Protein AF-A0A967B5Q5-F1 (afdb_monomer_lite)

Sequence (127 aa):
MTYAVVFKVYRWDDAVDHNFRRCRALAVGADFFILYDRTYGDDLPEDIRTHDRVFFVTNQDALDLGLSGTHDGRVNLFWYNADYQHSLFVLKYPDYDFFCFVESDVEGSKNPDFGSSRHNNINELSF

pLDDT: mean 80.88, std 19.72, range [35.38, 97.56]

Foldseek 3Di:
DAEEEEEEDAADDPQSVVVLVVVVVVCPPHQYEYEYEQQVHYPDDPCCVPPHHYDYDHPVLLVVVVHDDDPVSPDGVCVVPVCSSVVSVCVVCVPGPYYHYDYDDDPPPDDCVVVDPPDPPPPPDDD

Secondary structure (DSSP, 8-state):
--EEEEEEESS--HHHHHHHHHHHHH-TTSEEEEEEE-BTB----HHHHHHSEEEEE-HHHHHHTT----TTS-S-HHHH-THHHHHHHHHH-TT-SEEEEEE------S-GGGG------------

Organism: NCBI:txid104097

Structure (mmCIF, N/CA/C/O backbone):
data_AF-A0A967B5Q5-F1
#
_entry.id   AF-A0A967B5Q5-F1
#
loop_
_atom_site.group_PDB
_atom_site.id
_atom_site.type_symbol
_atom_site.label_atom_id
_atom_site.label_alt_id
_atom_site.label_comp_id
_atom_site.label_asym_id
_atom_site.label_entity_id
_atom_site.label_seq_id
_atom_site.pdbx_PDB_ins_code
_atom_site.Cartn_x
_atom_site.Cartn_y
_atom_site.Cartn_z
_atom_site.occupancy
_atom_site.B_iso_or_equiv
_atom_site.auth_seq_id
_atom_site.auth_comp_id
_atom_site.auth_asym_id
_atom_site.auth_atom_id
_atom_site.pdbx_PDB_model_num
ATOM 1 N N . MET A 1 1 ? -9.612 5.205 19.158 1.00 79.56 1 MET A N 1
ATOM 2 C CA . MET A 1 1 ? -8.251 4.995 18.648 1.00 79.56 1 MET A CA 1
ATOM 3 C C . MET A 1 1 ? -8.392 4.313 17.304 1.00 79.56 1 MET A C 1
ATOM 5 O O . MET A 1 1 ? -9.007 3.250 17.260 1.00 79.56 1 MET A O 1
ATOM 9 N N . THR A 1 2 ? -7.981 4.971 16.229 1.00 93.38 2 THR A N 1
ATOM 10 C CA . THR A 1 2 ? -8.055 4.467 14.853 1.00 93.38 2 THR A CA 1
ATOM 11 C C . THR A 1 2 ? -6.721 3.840 14.482 1.00 93.38 2 THR A C 1
ATOM 13 O O . THR A 1 2 ? -5.663 4.360 14.828 1.00 93.38 2 THR A O 1
ATOM 16 N N . TYR A 1 3 ? -6.752 2.708 13.785 1.00 95.50 3 TYR A N 1
ATOM 17 C CA . TYR A 1 3 ? -5.528 2.064 13.332 1.00 95.50 3 TYR A CA 1
ATOM 18 C C . TYR A 1 3 ? -5.714 1.331 12.024 1.00 95.50 3 TYR A C 1
ATOM 20 O O . TYR A 1 3 ? -6.806 0.844 11.716 1.00 95.50 3 TYR A O 1
ATOM 28 N N . ALA A 1 4 ? -4.618 1.261 11.280 1.00 97.44 4 ALA A N 1
ATOM 29 C CA . ALA A 1 4 ? -4.554 0.545 10.026 1.00 97.44 4 ALA A CA 1
ATOM 30 C C . ALA A 1 4 ? -3.604 -0.648 10.141 1.00 97.44 4 ALA A C 1
ATOM 32 O O . ALA A 1 4 ? -2.497 -0.535 10.678 1.00 97.44 4 ALA A O 1
ATOM 33 N N . VAL A 1 5 ? -4.035 -1.788 9.607 1.00 97.31 5 VAL A N 1
ATOM 34 C CA . VAL A 1 5 ? -3.153 -2.913 9.299 1.00 97.31 5 VAL A CA 1
ATOM 35 C C . VAL A 1 5 ? -2.808 -2.817 7.823 1.00 97.31 5 VAL A C 1
ATOM 37 O O . VAL A 1 5 ? -3.696 -2.731 6.977 1.00 97.31 5 VAL A O 1
ATOM 40 N N . VAL A 1 6 ? -1.517 -2.807 7.520 1.00 97.19 6 VAL A N 1
ATOM 41 C CA . VAL A 1 6 ? -1.003 -2.614 6.168 1.00 97.19 6 VAL A CA 1
ATOM 42 C C . VAL A 1 6 ? -0.251 -3.871 5.766 1.00 97.19 6 VAL A C 1
ATOM 44 O O . VAL A 1 6 ? 0.852 -4.129 6.245 1.00 97.19 6 VAL A O 1
ATOM 47 N N . PHE A 1 7 ? -0.876 -4.672 4.909 1.00 96.12 7 PHE A N 1
ATOM 48 C CA . PHE A 1 7 ? -0.294 -5.890 4.369 1.00 96.12 7 PHE A CA 1
ATOM 49 C C . PHE A 1 7 ? 0.550 -5.548 3.144 1.00 96.12 7 PHE A C 1
ATOM 51 O O . PHE A 1 7 ? 0.017 -5.227 2.080 1.00 96.12 7 PHE A O 1
ATOM 58 N N . LYS A 1 8 ? 1.868 -5.568 3.311 1.00 93.81 8 LYS A N 1
ATOM 59 C CA . LYS A 1 8 ? 2.823 -5.253 2.259 1.00 93.81 8 LYS A CA 1
ATOM 60 C C . LYS A 1 8 ? 3.160 -6.500 1.449 1.00 93.81 8 LYS A C 1
ATOM 62 O O . LYS A 1 8 ? 3.449 -7.566 1.994 1.00 93.81 8 LYS A O 1
ATOM 67 N N . VAL A 1 9 ? 3.148 -6.326 0.133 1.00 91.12 9 VAL A N 1
ATOM 68 C CA . VAL A 1 9 ? 3.416 -7.377 -0.842 1.00 91.12 9 VAL A CA 1
ATOM 69 C C . VAL A 1 9 ? 4.052 -6.774 -2.098 1.00 91.12 9 VAL A C 1
ATOM 71 O O . VAL A 1 9 ? 3.646 -5.718 -2.579 1.00 91.12 9 VAL A O 1
ATOM 74 N N . TYR A 1 10 ? 5.054 -7.468 -2.635 1.00 86.75 10 TYR A N 1
ATOM 75 C CA . TYR A 1 10 ? 5.676 -7.138 -3.922 1.00 86.75 10 TYR A CA 1
ATOM 76 C C . TYR A 1 10 ? 5.127 -7.984 -5.083 1.00 86.75 10 TYR A C 1
ATOM 78 O O . TYR A 1 10 ? 5.052 -7.519 -6.213 1.00 86.75 10 TYR A O 1
ATOM 86 N N . ARG A 1 11 ? 4.756 -9.239 -4.809 1.00 88.62 11 ARG A N 1
ATOM 87 C CA . ARG A 1 11 ? 4.263 -10.200 -5.797 1.00 88.62 11 ARG A CA 1
ATOM 88 C C . ARG A 1 11 ? 3.106 -10.990 -5.209 1.00 88.62 11 ARG A C 1
ATOM 90 O O . ARG A 1 11 ? 3.213 -11.445 -4.074 1.00 88.62 11 ARG A O 1
ATOM 97 N N . TRP A 1 12 ? 2.040 -11.187 -5.970 1.00 90.31 12 TRP A N 1
ATOM 98 C CA . TRP A 1 12 ? 0.883 -11.954 -5.535 1.00 90.31 12 TRP A CA 1
ATOM 99 C C . TRP A 1 12 ? 0.954 -13.402 -6.029 1.00 90.31 12 TRP A C 1
ATOM 101 O O . TRP A 1 12 ? 0.942 -13.683 -7.227 1.00 90.31 12 TRP A O 1
ATOM 111 N N . ASP A 1 13 ? 1.013 -14.343 -5.091 1.00 90.31 13 ASP A N 1
ATOM 112 C CA . ASP A 1 13 ? 0.935 -15.782 -5.343 1.00 90.31 13 ASP A CA 1
ATOM 113 C C . ASP A 1 13 ? -0.009 -16.470 -4.341 1.00 90.31 13 ASP A C 1
ATOM 115 O O . ASP A 1 13 ? -0.575 -15.827 -3.455 1.00 90.31 13 ASP A O 1
ATOM 119 N N . ASP A 1 14 ? -0.190 -17.787 -4.471 1.00 90.88 14 ASP A N 1
ATOM 120 C CA . ASP A 1 14 ? -1.093 -18.560 -3.608 1.00 90.88 14 ASP A CA 1
ATOM 121 C C . ASP A 1 14 ? -0.697 -18.505 -2.118 1.00 90.88 14 ASP A C 1
ATOM 123 O O . ASP A 1 14 ? -1.557 -18.565 -1.234 1.00 90.88 14 ASP A O 1
ATOM 127 N N . ALA A 1 15 ? 0.601 -18.392 -1.812 1.00 90.81 15 ALA A N 1
ATOM 128 C CA . ALA A 1 15 ? 1.082 -18.322 -0.436 1.00 90.81 15 ALA A CA 1
ATOM 129 C C . ALA A 1 15 ? 0.773 -16.951 0.180 1.00 90.81 15 ALA A C 1
ATOM 131 O O . ALA A 1 15 ? 0.288 -16.872 1.315 1.00 90.81 15 ALA A O 1
ATOM 132 N N . VAL A 1 16 ? 1.001 -15.884 -0.585 1.00 92.50 16 VAL A N 1
ATOM 133 C CA . VAL A 1 16 ? 0.636 -14.511 -0.234 1.00 92.50 16 VAL A CA 1
ATOM 134 C C . VAL A 1 16 ? -0.871 -14.380 -0.061 1.00 92.50 16 VAL A C 1
ATOM 136 O O . VAL A 1 16 ? -1.306 -13.848 0.955 1.00 92.50 16 VAL A O 1
ATOM 139 N N . ASP A 1 17 ? -1.671 -14.919 -0.979 1.00 93.50 17 ASP A N 1
ATOM 140 C CA . ASP A 1 17 ? -3.136 -14.903 -0.909 1.00 93.50 17 ASP A CA 1
ATOM 141 C C . ASP A 1 17 ? -3.651 -15.594 0.366 1.00 93.50 17 ASP A C 1
ATOM 143 O O . ASP A 1 17 ? -4.485 -15.059 1.107 1.00 93.50 17 ASP A O 1
ATOM 147 N N . HIS A 1 18 ? -3.093 -16.761 0.695 1.00 93.00 18 HIS A N 1
ATOM 148 C CA . HIS A 1 18 ? -3.412 -17.462 1.935 1.00 93.00 18 HIS A CA 1
ATOM 149 C C . HIS A 1 18 ? -3.036 -16.643 3.184 1.00 93.00 18 HIS A C 1
ATOM 151 O O . HIS A 1 18 ? -3.834 -16.536 4.124 1.00 93.00 18 HIS A O 1
ATOM 157 N N . ASN A 1 19 ? -1.845 -16.038 3.207 1.00 93.94 19 ASN A N 1
ATOM 158 C CA . ASN A 1 19 ? -1.396 -15.203 4.322 1.00 93.94 19 ASN A CA 1
ATOM 159 C C . ASN A 1 19 ? -2.227 -13.924 4.458 1.00 93.94 19 ASN A C 1
ATOM 161 O O . ASN A 1 19 ? -2.603 -13.567 5.575 1.00 93.94 19 ASN A O 1
ATOM 165 N N . PHE A 1 20 ? -2.576 -13.287 3.342 1.00 94.88 20 PHE A N 1
ATOM 166 C CA . PHE A 1 20 ? -3.458 -12.129 3.281 1.00 94.88 20 PHE A CA 1
ATOM 167 C C . PHE A 1 20 ? -4.806 -12.446 3.925 1.00 94.88 20 PHE A C 1
ATOM 169 O O . PHE A 1 20 ? -5.218 -11.764 4.865 1.00 94.88 20 PHE A O 1
ATOM 176 N N . ARG A 1 21 ? -5.469 -13.531 3.499 1.00 94.31 21 ARG A N 1
ATOM 177 C CA . ARG A 1 21 ? -6.772 -13.930 4.055 1.00 94.31 21 ARG A CA 1
ATOM 178 C C . ARG A 1 21 ? -6.694 -14.209 5.555 1.00 94.31 21 ARG A C 1
ATOM 180 O O . ARG A 1 21 ? -7.581 -13.792 6.300 1.00 94.31 21 ARG A O 1
ATOM 187 N N . ARG A 1 22 ? -5.627 -14.868 6.018 1.00 94.88 22 ARG A N 1
ATOM 188 C CA . ARG A 1 22 ? -5.398 -15.121 7.452 1.00 94.88 22 ARG A CA 1
ATOM 189 C C . ARG A 1 22 ? -5.171 -13.832 8.235 1.00 94.88 22 ARG A C 1
ATOM 191 O O . ARG A 1 22 ? -5.770 -13.662 9.293 1.00 94.88 22 ARG A O 1
ATOM 198 N N . CYS A 1 23 ? -4.333 -12.934 7.724 1.00 94.88 23 CYS A N 1
ATOM 199 C CA . CYS A 1 23 ? -4.039 -11.652 8.357 1.00 94.88 23 CYS A CA 1
ATOM 200 C C . CYS A 1 23 ? -5.307 -10.795 8.462 1.00 94.88 23 CYS A C 1
ATOM 202 O O . CYS A 1 23 ? -5.656 -10.329 9.546 1.00 94.88 23 CYS A O 1
ATOM 204 N N . ARG A 1 24 ? -6.068 -10.695 7.367 1.00 94.88 24 ARG A N 1
ATOM 205 C CA . ARG A 1 24 ? -7.343 -9.975 7.311 1.00 94.88 24 ARG A CA 1
ATOM 206 C C . ARG A 1 24 ? -8.363 -10.511 8.313 1.00 94.88 24 ARG A C 1
ATOM 208 O O . ARG A 1 24 ? -9.024 -9.727 8.984 1.00 94.88 24 ARG A O 1
ATOM 215 N N . ALA A 1 25 ? -8.475 -11.833 8.445 1.00 95.44 25 ALA A N 1
ATOM 216 C CA . ALA A 1 25 ? -9.390 -12.455 9.401 1.00 95.44 25 ALA A CA 1
ATOM 217 C C . ALA A 1 25 ? -9.030 -12.160 10.871 1.00 95.44 25 ALA A C 1
ATOM 219 O O . ALA A 1 25 ? -9.912 -12.179 11.726 1.00 95.44 25 ALA A O 1
ATOM 220 N N . LEU A 1 26 ? -7.754 -11.887 11.171 1.00 94.88 26 LEU A N 1
ATOM 221 C CA . LEU A 1 26 ? -7.276 -11.545 12.516 1.00 94.88 26 LEU A CA 1
ATOM 222 C C . LEU A 1 26 ? -7.335 -10.040 12.811 1.00 94.88 26 LEU A C 1
ATOM 224 O O . LEU A 1 26 ? -7.438 -9.650 13.972 1.00 94.88 26 LEU A O 1
ATOM 228 N N . ALA A 1 27 ? -7.310 -9.197 11.780 1.00 93.75 27 ALA A N 1
ATOM 229 C CA . ALA A 1 27 ? -7.352 -7.739 11.878 1.00 93.75 27 ALA A CA 1
ATOM 230 C C . ALA A 1 27 ? -8.778 -7.186 12.104 1.00 93.75 27 ALA A C 1
ATOM 232 O O . ALA A 1 27 ? -9.193 -6.203 11.489 1.00 93.75 27 ALA A O 1
ATOM 233 N N . VAL A 1 28 ? -9.561 -7.830 12.975 1.00 90.06 28 VAL A N 1
ATOM 234 C CA . VAL A 1 28 ? -10.954 -7.440 13.237 1.00 90.06 28 VAL A CA 1
ATOM 235 C C . VAL A 1 28 ? -11.004 -6.051 13.880 1.00 90.06 28 VAL A C 1
ATOM 237 O O . VAL A 1 28 ? -10.418 -5.813 14.933 1.00 90.06 28 VAL A O 1
ATOM 240 N N . GLY A 1 29 ? -11.747 -5.135 13.254 1.00 91.25 29 GLY A N 1
ATOM 241 C CA . GLY A 1 29 ? -11.902 -3.756 13.727 1.00 91.25 29 GLY A CA 1
ATOM 242 C C . GLY A 1 29 ? -10.772 -2.806 13.319 1.00 91.25 29 GLY A C 1
ATOM 243 O O . GLY A 1 29 ? -10.803 -1.649 13.733 1.00 91.25 29 GLY A O 1
ATOM 244 N N . ALA A 1 30 ? -9.804 -3.270 12.523 1.00 94.44 30 ALA A N 1
ATOM 245 C CA . ALA A 1 30 ? -8.805 -2.430 11.871 1.00 94.44 30 ALA A CA 1
ATOM 246 C C . ALA A 1 30 ? -9.264 -2.018 10.470 1.00 94.44 30 ALA A C 1
ATOM 248 O O . ALA A 1 30 ? -9.957 -2.779 9.787 1.00 94.44 30 ALA A O 1
ATOM 249 N N . ASP A 1 31 ? -8.780 -0.874 9.991 1.00 96.44 31 ASP A N 1
ATOM 250 C CA . ASP A 1 31 ? -8.779 -0.616 8.556 1.00 96.44 31 ASP A CA 1
ATOM 251 C C . ASP A 1 31 ? -7.662 -1.431 7.900 1.00 96.44 31 ASP A C 1
ATOM 253 O O . ASP A 1 31 ? -6.487 -1.259 8.216 1.00 96.44 31 ASP A O 1
ATOM 257 N N . PHE A 1 32 ? -8.025 -2.339 6.997 1.00 96.56 32 PHE A N 1
ATOM 258 C CA . PHE A 1 32 ? -7.065 -3.227 6.347 1.00 96.56 32 PHE A CA 1
ATOM 259 C C . PHE A 1 32 ? -6.703 -2.712 4.957 1.00 96.56 32 PHE A C 1
ATOM 261 O O . PHE A 1 32 ? -7.585 -2.518 4.118 1.00 96.56 32 PHE A O 1
ATOM 268 N N . PHE A 1 33 ? -5.411 -2.518 4.715 1.00 97.56 33 PHE A N 1
ATOM 269 C CA . PHE A 1 33 ? -4.868 -2.076 3.439 1.00 97.56 33 PHE A CA 1
ATOM 270 C C . PHE A 1 33 ? -3.912 -3.106 2.862 1.00 97.56 33 PHE A C 1
ATOM 272 O O . PHE A 1 33 ? -3.235 -3.826 3.594 1.00 97.56 33 PHE A O 1
ATOM 279 N N . ILE A 1 34 ? -3.808 -3.103 1.540 1.00 96.38 34 ILE A N 1
ATOM 280 C CA . ILE A 1 34 ? -2.736 -3.769 0.810 1.00 96.38 34 ILE A CA 1
ATOM 281 C C . ILE A 1 34 ? -1.778 -2.680 0.351 1.00 96.38 34 ILE A C 1
ATOM 283 O O . ILE A 1 34 ? -2.194 -1.770 -0.361 1.00 96.38 34 ILE A O 1
ATOM 287 N N . LEU A 1 35 ? -0.512 -2.752 0.748 1.00 95.56 35 LEU A N 1
ATOM 288 C CA . LEU A 1 35 ? 0.537 -1.917 0.176 1.00 95.56 35 LEU A CA 1
ATOM 289 C C . LEU A 1 35 ? 1.215 -2.717 -0.927 1.00 95.56 35 LEU A C 1
ATOM 291 O O . LEU A 1 35 ? 1.820 -3.751 -0.647 1.00 95.56 35 LEU A O 1
ATOM 295 N N . TYR A 1 36 ? 1.099 -2.240 -2.163 1.00 93.69 36 TYR A N 1
ATOM 296 C CA . TYR A 1 36 ? 1.565 -2.971 -3.333 1.00 93.69 36 TYR A CA 1
ATOM 297 C C . TYR A 1 36 ? 2.551 -2.142 -4.156 1.00 93.69 36 TYR A C 1
ATOM 299 O O . TYR A 1 36 ? 2.240 -1.035 -4.611 1.00 93.69 36 TYR A O 1
ATOM 307 N N . ASP A 1 37 ? 3.736 -2.705 -4.372 1.00 91.19 37 ASP A N 1
ATOM 308 C CA . ASP A 1 37 ? 4.737 -2.144 -5.271 1.00 91.19 37 ASP A CA 1
ATOM 309 C C . ASP A 1 37 ? 4.415 -2.469 -6.727 1.00 91.19 37 ASP A C 1
ATOM 311 O O . ASP A 1 37 ? 4.607 -3.591 -7.181 1.00 91.19 37 ASP A O 1
ATOM 315 N N . ARG A 1 38 ? 3.980 -1.462 -7.482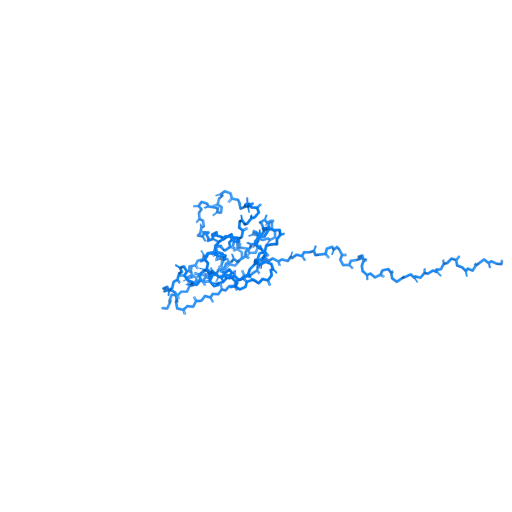 1.00 91.06 38 ARG A N 1
ATOM 316 C CA . ARG A 1 38 ? 3.676 -1.605 -8.909 1.00 91.06 38 ARG A CA 1
ATOM 317 C C . ARG A 1 38 ? 4.782 -1.081 -9.827 1.00 91.06 38 ARG A C 1
ATOM 319 O O . ARG A 1 38 ? 4.519 -0.793 -10.994 1.00 91.06 38 ARG A O 1
ATOM 326 N N . THR A 1 39 ? 6.012 -0.916 -9.329 1.00 87.19 39 THR A N 1
ATOM 327 C CA . THR A 1 39 ? 7.145 -0.381 -10.111 1.00 87.19 39 THR A CA 1
ATOM 328 C C . THR A 1 39 ? 7.390 -1.164 -11.404 1.00 87.19 39 THR A C 1
ATOM 330 O O . THR A 1 39 ? 7.701 -0.561 -12.430 1.00 87.19 39 THR A O 1
ATOM 333 N N . TYR A 1 40 ? 7.207 -2.488 -11.382 1.00 84.00 40 TYR A N 1
ATOM 334 C CA . TYR A 1 40 ? 7.381 -3.362 -12.550 1.00 84.00 40 TYR A CA 1
ATOM 335 C C . TYR A 1 40 ? 6.065 -3.965 -13.067 1.00 84.00 40 TYR A C 1
ATOM 337 O O . TYR A 1 40 ? 6.080 -4.968 -13.780 1.00 84.00 40 TYR A O 1
ATOM 345 N N . GLY A 1 41 ? 4.939 -3.324 -12.747 1.00 84.69 41 GLY A N 1
ATOM 346 C CA . GLY A 1 41 ? 3.589 -3.817 -13.023 1.00 84.69 41 GLY A CA 1
ATOM 347 C C . GLY A 1 41 ? 2.910 -4.374 -11.774 1.00 84.69 41 GLY A C 1
ATOM 348 O O . GLY A 1 41 ? 3.509 -4.408 -10.704 1.00 84.69 41 GLY A O 1
ATOM 349 N N . ASP A 1 42 ? 1.650 -4.781 -11.916 1.00 83.88 42 ASP A N 1
ATOM 350 C CA . ASP A 1 42 ? 0.875 -5.413 -10.852 1.00 83.88 42 ASP A CA 1
ATOM 351 C C . ASP A 1 42 ? 0.318 -6.767 -11.301 1.00 83.88 42 ASP A C 1
ATOM 353 O O . ASP A 1 42 ? -0.195 -6.918 -12.411 1.00 83.88 42 ASP A O 1
ATOM 357 N N . ASP A 1 43 ? 0.444 -7.760 -10.427 1.00 89.19 43 ASP A N 1
ATOM 358 C CA . ASP A 1 43 ? -0.104 -9.111 -10.584 1.00 89.19 43 ASP A CA 1
ATOM 359 C C . ASP A 1 43 ? -1.268 -9.385 -9.619 1.00 89.19 43 ASP A C 1
ATOM 361 O O . ASP A 1 43 ? -1.669 -10.533 -9.422 1.00 89.19 43 ASP A O 1
ATOM 365 N N . LEU A 1 44 ? -1.837 -8.323 -9.036 1.00 91.69 44 LEU A N 1
ATOM 366 C CA . LEU A 1 44 ? -2.970 -8.435 -8.127 1.00 91.69 44 LEU A CA 1
ATOM 367 C C . LEU A 1 44 ? -4.197 -9.028 -8.838 1.00 91.69 44 LEU A C 1
ATOM 369 O O . LEU A 1 44 ? -4.590 -8.536 -9.903 1.00 91.69 44 LEU A O 1
ATOM 373 N N . PRO A 1 45 ? -4.866 -10.022 -8.227 1.00 92.81 45 PRO A N 1
ATOM 374 C CA . PRO A 1 45 ? -6.147 -10.518 -8.706 1.00 92.81 45 PRO A CA 1
ATOM 375 C C . PRO A 1 45 ? -7.201 -9.408 -8.804 1.00 92.81 45 PRO A C 1
ATOM 377 O O . PRO A 1 45 ? -7.242 -8.483 -7.990 1.00 92.81 45 PRO A O 1
ATOM 380 N N . GLU A 1 46 ? -8.080 -9.500 -9.804 1.00 91.69 46 GLU A N 1
ATOM 381 C CA . GLU A 1 46 ? -9.091 -8.468 -10.074 1.00 91.69 46 GLU A CA 1
ATOM 382 C C . GLU A 1 46 ? -10.060 -8.262 -8.905 1.00 91.69 46 GLU A C 1
ATOM 384 O O . GLU A 1 46 ? -10.447 -7.134 -8.602 1.00 91.69 46 GLU A O 1
ATOM 389 N N . ASP A 1 47 ? -10.434 -9.339 -8.217 1.00 92.25 47 ASP A N 1
ATOM 390 C CA . ASP A 1 47 ? -11.284 -9.285 -7.032 1.00 92.25 47 ASP A CA 1
ATOM 391 C C . ASP A 1 47 ? -10.622 -8.492 -5.900 1.00 92.25 47 ASP A C 1
ATOM 393 O O . ASP A 1 47 ? -11.278 -7.638 -5.302 1.00 92.25 47 ASP A O 1
ATOM 397 N N . ILE A 1 48 ? -9.319 -8.686 -5.683 1.00 93.44 48 ILE A N 1
ATOM 398 C CA . ILE A 1 48 ? -8.536 -7.925 -4.705 1.00 93.44 48 ILE A CA 1
ATOM 399 C C . ILE A 1 48 ? -8.456 -6.450 -5.112 1.00 93.44 48 ILE A C 1
ATOM 401 O O . ILE A 1 48 ? -8.742 -5.565 -4.307 1.00 93.44 48 ILE A O 1
ATOM 405 N N . ARG A 1 49 ? -8.141 -6.154 -6.380 1.00 90.31 49 ARG A N 1
ATOM 406 C CA . ARG A 1 49 ? -8.048 -4.763 -6.869 1.00 90.31 49 ARG A CA 1
ATOM 407 C C . ARG A 1 49 ? -9.348 -3.976 -6.709 1.00 90.31 49 ARG A C 1
ATOM 409 O O . ARG A 1 49 ? -9.302 -2.762 -6.524 1.00 90.31 49 ARG A O 1
ATOM 416 N N . THR A 1 50 ? -10.491 -4.647 -6.817 1.00 88.75 50 THR A N 1
ATOM 417 C CA . THR A 1 50 ? -11.812 -4.003 -6.839 1.00 88.75 50 THR A CA 1
ATOM 418 C C . THR A 1 50 ? -12.471 -3.903 -5.467 1.00 88.75 50 THR A C 1
ATOM 420 O O . THR A 1 50 ? -13.215 -2.951 -5.229 1.00 88.75 50 THR A O 1
ATOM 423 N N . HIS A 1 51 ? -12.211 -4.851 -4.564 1.00 87.81 51 HIS A N 1
ATOM 424 C CA . HIS A 1 51 ? -12.903 -4.930 -3.273 1.00 87.81 51 HIS A CA 1
ATOM 425 C C . HIS A 1 51 ? -12.030 -4.546 -2.075 1.00 87.81 51 HIS A C 1
ATOM 427 O O . HIS A 1 51 ? -12.571 -4.309 -0.991 1.00 87.81 51 HIS A O 1
ATOM 433 N N . ASP A 1 52 ? -10.708 -4.468 -2.243 1.00 93.69 52 ASP A N 1
ATOM 434 C CA . ASP A 1 52 ? -9.779 -4.154 -1.162 1.00 93.69 52 ASP A CA 1
ATOM 435 C C . ASP A 1 52 ? -9.164 -2.757 -1.277 1.00 93.69 52 ASP A C 1
ATOM 437 O O . ASP A 1 52 ? -9.086 -2.135 -2.337 1.00 93.69 52 ASP A O 1
ATOM 441 N N . ARG A 1 53 ? -8.724 -2.232 -0.129 1.00 95.25 53 ARG A N 1
ATOM 442 C CA . ARG A 1 53 ? -8.072 -0.921 -0.047 1.00 95.25 53 ARG A CA 1
ATOM 443 C C . ARG A 1 53 ? -6.608 -1.071 -0.440 1.00 95.25 53 ARG A C 1
ATOM 445 O O . ARG A 1 53 ? -5.753 -1.297 0.413 1.00 95.25 53 ARG A O 1
ATOM 452 N N . VAL A 1 54 ? -6.319 -0.951 -1.731 1.00 95.94 54 VAL A N 1
ATOM 453 C CA . VAL A 1 54 ? -4.950 -1.053 -2.248 1.00 95.94 54 VAL A CA 1
ATOM 454 C C . VAL A 1 54 ? -4.286 0.323 -2.312 1.00 95.94 54 VAL A C 1
ATOM 456 O O . VAL A 1 54 ? -4.792 1.250 -2.945 1.00 95.94 54 VAL A O 1
ATOM 459 N N . PHE A 1 55 ? -3.130 0.453 -1.667 1.00 96.06 55 PHE A N 1
ATOM 460 C CA . PHE A 1 55 ? -2.216 1.575 -1.805 1.00 96.06 55 PHE A CA 1
ATOM 461 C C . PHE A 1 55 ? -1.068 1.177 -2.731 1.00 96.06 55 PHE A C 1
ATOM 463 O O . PHE A 1 55 ? -0.166 0.427 -2.355 1.00 96.06 55 PHE A O 1
ATOM 470 N N . PHE A 1 56 ? -1.131 1.679 -3.959 1.00 94.50 56 PHE A N 1
ATOM 471 C CA . PHE A 1 56 ? -0.104 1.453 -4.963 1.00 94.50 56 PHE A CA 1
ATOM 472 C C . PHE A 1 56 ? 1.045 2.440 -4.813 1.00 94.50 56 PHE A C 1
ATOM 474 O O . PHE A 1 56 ? 0.813 3.646 -4.727 1.00 94.50 56 PHE A O 1
ATOM 481 N N . VAL A 1 57 ? 2.270 1.927 -4.886 1.00 92.88 57 VAL A N 1
ATOM 482 C CA . VAL A 1 57 ? 3.497 2.729 -4.910 1.00 92.88 57 VAL A CA 1
ATOM 483 C C . VAL A 1 57 ? 4.382 2.344 -6.088 1.00 92.88 57 VAL A C 1
ATOM 485 O O . VAL A 1 57 ? 4.337 1.223 -6.588 1.00 92.88 57 VAL A O 1
ATOM 488 N N . THR A 1 58 ? 5.186 3.293 -6.543 1.00 91.38 58 THR A N 1
ATOM 489 C CA . THR A 1 58 ? 6.193 3.153 -7.594 1.00 91.38 58 THR A CA 1
ATOM 490 C C . THR A 1 58 ? 7.490 3.820 -7.156 1.00 91.38 58 THR A C 1
ATOM 492 O O . THR A 1 58 ? 7.479 4.727 -6.323 1.00 91.38 58 THR A O 1
ATOM 495 N N . ASN A 1 59 ? 8.607 3.460 -7.788 1.00 89.50 59 ASN A N 1
ATOM 496 C CA . ASN A 1 59 ? 9.856 4.215 -7.661 1.00 89.50 59 ASN A CA 1
ATOM 497 C C . ASN A 1 59 ? 9.667 5.734 -7.843 1.00 89.50 59 ASN A C 1
ATOM 499 O O . ASN A 1 59 ? 10.334 6.508 -7.160 1.00 89.50 59 ASN A O 1
ATOM 503 N N . GLN A 1 60 ? 8.773 6.167 -8.742 1.00 88.44 60 GLN A N 1
ATOM 504 C CA . GLN A 1 60 ? 8.526 7.591 -8.974 1.00 88.44 60 GLN A CA 1
ATOM 505 C C . GLN A 1 60 ? 7.953 8.275 -7.729 1.00 88.44 60 GLN A C 1
ATOM 507 O O . GLN A 1 60 ? 8.408 9.360 -7.388 1.00 88.44 60 GLN A O 1
ATOM 512 N N . ASP A 1 61 ? 7.052 7.615 -6.996 1.00 90.88 61 ASP A N 1
ATOM 513 C CA . ASP A 1 61 ? 6.479 8.167 -5.762 1.00 90.88 61 ASP A CA 1
ATOM 514 C C . ASP A 1 61 ? 7.564 8.418 -4.698 1.00 90.88 61 ASP A C 1
ATOM 516 O O . ASP A 1 61 ? 7.533 9.421 -3.986 1.00 90.88 61 ASP A O 1
ATOM 520 N N . ALA A 1 62 ? 8.567 7.537 -4.609 1.00 87.50 62 ALA A N 1
ATOM 521 C CA . ALA A 1 62 ? 9.707 7.732 -3.713 1.00 87.50 62 ALA A CA 1
ATOM 522 C C . ALA A 1 62 ? 10.604 8.902 -4.158 1.00 87.50 62 ALA A C 1
ATOM 524 O O . ALA A 1 62 ? 11.041 9.702 -3.328 1.00 87.50 62 ALA A O 1
ATOM 525 N N . LEU A 1 63 ? 10.858 9.024 -5.465 1.00 87.38 63 LEU A N 1
ATOM 526 C CA . LEU A 1 63 ? 11.643 10.125 -6.029 1.00 87.38 63 LEU A CA 1
ATOM 527 C C . LEU A 1 63 ? 10.944 11.480 -5.852 1.00 87.38 63 LEU A C 1
ATOM 529 O O . LEU A 1 63 ? 11.610 12.467 -5.543 1.00 87.38 63 LEU A O 1
ATOM 533 N N . ASP A 1 64 ? 9.618 11.526 -5.979 1.00 88.56 64 ASP A N 1
ATOM 534 C CA . ASP A 1 64 ? 8.812 12.739 -5.789 1.00 88.56 64 ASP A CA 1
ATOM 535 C C . ASP A 1 64 ? 8.860 13.248 -4.336 1.00 88.56 64 ASP A C 1
ATOM 537 O O . ASP A 1 64 ? 8.719 14.446 -4.088 1.00 88.56 64 ASP A O 1
ATOM 541 N N . LEU A 1 65 ? 9.141 12.361 -3.373 1.00 84.88 65 LEU A N 1
ATOM 542 C CA . LEU A 1 65 ? 9.430 12.716 -1.978 1.00 84.88 65 LEU A CA 1
ATOM 543 C C . LEU A 1 65 ? 10.884 13.157 -1.731 1.00 84.88 65 LEU A C 1
ATOM 545 O O . LEU A 1 65 ? 11.249 13.464 -0.595 1.00 84.88 65 LEU A O 1
ATOM 549 N N . GLY A 1 66 ? 11.727 13.186 -2.763 1.00 84.75 66 GLY A N 1
ATOM 550 C CA . GLY A 1 66 ? 13.143 13.533 -2.649 1.00 84.75 66 GLY A CA 1
ATOM 551 C C . GLY A 1 66 ? 14.005 12.428 -2.036 1.00 84.75 66 GLY A C 1
ATOM 552 O O . GLY A 1 66 ? 15.120 12.705 -1.586 1.00 84.75 66 GLY A O 1
ATOM 553 N N . LEU A 1 67 ? 13.515 11.183 -2.001 1.00 81.00 67 LEU A N 1
ATOM 554 C CA . LEU A 1 67 ? 14.298 10.043 -1.532 1.00 81.00 67 LEU A CA 1
ATOM 555 C C . LEU A 1 67 ? 15.365 9.686 -2.572 1.00 81.00 67 LEU A C 1
ATOM 557 O O . LEU A 1 67 ? 15.130 9.698 -3.780 1.00 81.00 67 LEU A O 1
ATOM 561 N N . SER A 1 68 ? 16.571 9.385 -2.095 1.00 71.19 68 SER A N 1
ATOM 562 C CA . SER A 1 68 ? 17.717 9.088 -2.952 1.00 71.19 68 SER A CA 1
ATOM 563 C C . SER A 1 68 ? 17.565 7.725 -3.624 1.00 71.19 68 SER A C 1
ATOM 565 O O . SER A 1 68 ? 17.382 6.716 -2.945 1.00 71.19 68 SER A O 1
ATOM 567 N N . GLY A 1 69 ? 17.725 7.687 -4.944 1.00 67.19 69 GLY A N 1
ATOM 568 C CA . GLY A 1 69 ? 17.643 6.469 -5.739 1.00 67.19 69 GLY A CA 1
ATOM 569 C C . GLY A 1 69 ? 18.477 6.545 -7.013 1.00 67.19 69 GLY A C 1
ATOM 570 O O . GLY A 1 69 ? 18.882 7.634 -7.427 1.00 67.19 69 GLY A O 1
ATOM 571 N N . THR A 1 70 ? 18.757 5.405 -7.653 1.00 61.06 70 THR A N 1
ATOM 572 C CA . THR A 1 70 ? 19.388 5.435 -8.978 1.00 61.06 70 THR A CA 1
ATOM 573 C C . THR A 1 70 ? 18.361 5.929 -9.998 1.00 61.06 70 THR A C 1
ATOM 575 O O . THR A 1 70 ? 17.340 5.294 -10.255 1.00 61.06 70 THR A O 1
ATOM 578 N N . HIS A 1 71 ? 18.624 7.094 -10.594 1.00 54.03 71 HIS A N 1
ATOM 579 C CA . HIS A 1 71 ? 17.764 7.706 -11.616 1.00 54.03 71 HIS A CA 1
ATOM 580 C C . HIS A 1 71 ? 17.609 6.866 -12.895 1.00 54.03 71 HIS A C 1
ATOM 582 O O . HIS A 1 71 ? 16.802 7.208 -13.754 1.00 54.03 71 HIS A O 1
ATOM 588 N N . ASP A 1 72 ? 18.380 5.789 -13.050 1.00 64.06 72 ASP A N 1
ATOM 589 C CA . ASP A 1 72 ? 18.342 4.942 -14.240 1.00 64.06 72 ASP A CA 1
ATOM 590 C C . ASP A 1 72 ? 17.153 3.969 -14.269 1.00 64.06 72 ASP A C 1
ATOM 592 O O . ASP A 1 72 ? 16.972 3.273 -15.269 1.00 64.06 72 ASP A O 1
ATOM 596 N N . GLY A 1 73 ? 16.349 3.906 -13.196 1.00 60.84 73 GLY A N 1
ATOM 597 C CA . GLY A 1 73 ? 15.172 3.036 -13.097 1.00 60.84 73 GLY A CA 1
ATOM 598 C C . GLY A 1 73 ? 15.505 1.540 -13.082 1.00 60.84 73 GLY A C 1
ATOM 599 O O . GLY A 1 73 ? 14.601 0.706 -13.129 1.00 60.84 73 GLY A O 1
ATOM 600 N N . ARG A 1 74 ? 16.796 1.182 -13.021 1.00 65.19 74 ARG A N 1
ATOM 601 C CA . ARG A 1 74 ? 17.261 -0.211 -13.077 1.00 65.19 74 ARG A CA 1
ATOM 602 C C . ARG A 1 74 ? 17.195 -0.910 -11.728 1.00 65.19 74 ARG A C 1
ATOM 604 O O . ARG A 1 74 ? 17.229 -2.135 -11.691 1.00 65.19 74 ARG A O 1
ATOM 611 N N . VAL A 1 75 ? 17.102 -0.144 -10.644 1.00 72.62 75 VAL A N 1
ATOM 612 C CA . VAL A 1 75 ? 17.001 -0.657 -9.280 1.00 72.62 75 VAL A CA 1
ATOM 613 C C . VAL A 1 75 ? 15.661 -0.236 -8.701 1.00 72.62 75 VAL A C 1
ATOM 615 O O . VAL A 1 75 ? 15.280 0.935 -8.748 1.00 72.62 75 VAL A O 1
ATOM 618 N N . ASN A 1 76 ? 14.933 -1.197 -8.153 1.00 77.50 76 ASN A N 1
ATOM 619 C CA . ASN A 1 76 ? 13.737 -0.904 -7.391 1.00 77.50 76 ASN A CA 1
ATOM 620 C C . ASN A 1 76 ? 14.143 -0.346 -6.021 1.00 77.50 76 ASN A C 1
ATOM 622 O O . ASN A 1 76 ? 14.835 -1.002 -5.243 1.00 77.50 76 ASN A O 1
ATOM 626 N N . LEU A 1 77 ? 13.751 0.897 -5.751 1.00 83.12 77 LEU A N 1
ATOM 627 C CA . LEU A 1 77 ? 14.160 1.646 -4.565 1.00 83.12 77 LEU A CA 1
ATOM 628 C C . LEU A 1 77 ? 13.613 1.019 -3.288 1.00 83.12 77 LEU A C 1
ATOM 630 O O . LEU A 1 77 ? 14.261 1.087 -2.246 1.00 83.12 77 LEU A O 1
ATOM 634 N N . PHE A 1 78 ? 12.466 0.353 -3.381 1.00 85.44 78 PHE A N 1
ATOM 635 C CA . PHE A 1 78 ? 11.845 -0.325 -2.253 1.00 85.44 78 PHE A CA 1
ATOM 636 C C . PHE A 1 78 ? 12.581 -1.605 -1.848 1.00 85.44 78 PHE A C 1
ATOM 638 O O . PHE A 1 78 ? 12.495 -2.007 -0.692 1.00 85.44 78 PHE A O 1
ATOM 645 N N . TRP A 1 79 ? 13.375 -2.192 -2.751 1.00 80.19 79 TRP A N 1
ATOM 646 C CA . TRP A 1 79 ? 14.292 -3.291 -2.421 1.00 80.19 79 TRP A CA 1
ATOM 647 C C . TRP A 1 79 ? 15.562 -2.803 -1.729 1.00 80.19 79 TRP A C 1
ATOM 649 O O . TRP A 1 79 ? 16.179 -3.541 -0.967 1.00 80.19 79 TRP A O 1
ATOM 659 N N . TYR A 1 80 ? 15.964 -1.558 -1.990 1.00 79.69 80 TYR A N 1
ATOM 660 C CA . TYR A 1 80 ? 17.089 -0.944 -1.293 1.00 79.69 80 TYR A CA 1
ATOM 661 C C . TYR A 1 80 ? 16.686 -0.465 0.106 1.00 79.69 80 TYR A C 1
ATOM 663 O O . TYR A 1 80 ? 17.465 -0.586 1.051 1.00 79.69 80 TYR A O 1
ATOM 671 N N . ASN A 1 81 ? 15.470 0.072 0.245 1.00 84.81 81 ASN A N 1
ATOM 672 C CA . ASN A 1 81 ? 14.916 0.473 1.528 1.00 84.81 81 ASN A CA 1
ATOM 673 C C . ASN A 1 81 ? 13.397 0.245 1.586 1.00 84.81 81 ASN A C 1
ATOM 675 O O . ASN A 1 81 ? 12.604 1.032 1.062 1.00 84.81 81 ASN A O 1
ATOM 679 N N . ALA A 1 82 ? 13.008 -0.816 2.293 1.00 81.75 82 ALA A N 1
ATOM 680 C CA . ALA A 1 82 ? 11.618 -1.193 2.524 1.00 81.75 82 ALA A CA 1
ATOM 681 C C . ALA A 1 82 ? 10.799 -0.093 3.232 1.00 81.75 82 ALA A C 1
ATOM 683 O O . ALA A 1 82 ? 9.607 0.056 2.953 1.00 81.75 82 ALA A O 1
ATOM 684 N N . ASP A 1 83 ? 11.431 0.731 4.077 1.00 86.62 83 ASP A N 1
ATOM 685 C CA . ASP A 1 83 ? 10.752 1.764 4.871 1.00 86.62 83 ASP A CA 1
ATOM 686 C C . ASP A 1 83 ? 10.290 2.970 4.049 1.00 86.62 83 ASP A C 1
ATOM 688 O O . ASP A 1 83 ? 9.469 3.770 4.510 1.00 86.62 83 ASP A O 1
ATOM 692 N N . TYR A 1 84 ? 10.765 3.114 2.810 1.00 89.81 84 TYR A N 1
ATOM 693 C CA . TYR A 1 84 ? 10.265 4.152 1.908 1.00 89.81 84 TYR A CA 1
ATOM 694 C C . TYR A 1 84 ? 8.775 3.972 1.622 1.00 89.81 84 TYR A C 1
ATOM 696 O O . TYR A 1 84 ? 8.028 4.949 1.586 1.00 89.81 84 TYR A O 1
ATOM 704 N N . GLN A 1 85 ? 8.318 2.727 1.514 1.00 91.31 85 GLN A N 1
ATOM 705 C CA . GLN A 1 85 ? 6.905 2.421 1.318 1.00 91.31 85 GLN A CA 1
ATOM 706 C C . GLN A 1 85 ? 6.079 2.735 2.564 1.00 91.31 85 GLN A C 1
ATOM 708 O O . GLN A 1 85 ? 4.998 3.315 2.460 1.00 91.31 85 GLN A O 1
ATOM 713 N N . HIS A 1 86 ? 6.613 2.418 3.746 1.00 92.19 86 HIS A N 1
ATOM 714 C CA . HIS A 1 86 ? 5.984 2.766 5.019 1.00 92.19 86 HIS A CA 1
ATOM 715 C C . HIS A 1 86 ? 5.829 4.284 5.147 1.00 92.19 86 HIS A C 1
ATOM 717 O O . HIS A 1 86 ? 4.746 4.776 5.455 1.00 92.19 86 HIS A O 1
ATOM 723 N N . SER A 1 87 ? 6.886 5.030 4.819 1.00 91.94 87 SER A N 1
ATOM 724 C CA . SER A 1 87 ? 6.890 6.495 4.855 1.00 91.94 87 SER A CA 1
ATOM 725 C C . SER A 1 87 ? 5.860 7.090 3.892 1.00 91.94 87 SER A C 1
ATOM 727 O O . SER A 1 87 ? 5.085 7.960 4.284 1.00 91.94 87 SER A O 1
ATOM 729 N N . LEU A 1 88 ? 5.796 6.579 2.657 1.00 93.94 88 LEU A N 1
ATOM 730 C CA . LEU A 1 88 ? 4.788 6.966 1.665 1.00 93.94 88 LEU A CA 1
ATOM 731 C C . LEU A 1 88 ? 3.360 6.744 2.181 1.00 93.94 88 LEU A C 1
ATOM 733 O O . LEU A 1 88 ? 2.508 7.622 2.040 1.00 93.94 88 LEU A O 1
ATOM 737 N N . PHE A 1 89 ? 3.102 5.594 2.809 1.00 95.56 89 PHE A N 1
ATOM 738 C CA . PHE A 1 89 ? 1.788 5.274 3.361 1.00 95.56 89 PHE A CA 1
ATOM 739 C C . PHE A 1 89 ? 1.409 6.206 4.518 1.00 95.56 89 PHE A C 1
ATOM 741 O O . PHE A 1 89 ? 0.323 6.784 4.514 1.00 95.56 89 PHE A O 1
ATOM 748 N N . VAL A 1 90 ? 2.312 6.402 5.482 1.00 95.31 90 VAL A N 1
ATOM 749 C CA . VAL A 1 90 ? 2.073 7.258 6.658 1.00 95.31 90 VAL A CA 1
ATOM 750 C C . VAL A 1 90 ? 1.799 8.703 6.240 1.00 95.31 90 VAL A C 1
ATOM 752 O O . VAL A 1 90 ? 0.870 9.324 6.752 1.00 95.31 90 VAL A O 1
ATOM 755 N N . LEU A 1 91 ? 2.549 9.227 5.265 1.00 94.25 91 LEU A N 1
ATOM 756 C CA . LEU A 1 91 ? 2.325 10.573 4.728 1.00 94.25 91 LEU A CA 1
ATOM 757 C C . LEU A 1 91 ? 0.978 10.700 4.005 1.00 94.25 91 LEU A C 1
ATOM 759 O O . LEU A 1 91 ? 0.374 11.773 4.014 1.00 94.25 91 LEU A O 1
ATOM 763 N N . LYS A 1 92 ? 0.495 9.621 3.378 1.00 95.44 92 LYS A N 1
ATOM 764 C CA . LYS A 1 92 ? -0.795 9.608 2.681 1.00 95.44 92 LYS A CA 1
ATOM 765 C C . LYS A 1 92 ? -1.988 9.516 3.634 1.00 95.44 92 LYS A C 1
ATOM 767 O O . LYS A 1 92 ? -3.049 10.051 3.306 1.00 95.44 92 LYS A O 1
ATOM 772 N N . TYR A 1 93 ? -1.824 8.852 4.775 1.00 96.31 93 TYR A N 1
ATOM 773 C CA . TYR A 1 93 ? -2.895 8.563 5.728 1.00 96.31 93 TYR A CA 1
ATOM 774 C C . TYR A 1 93 ? -2.571 9.075 7.144 1.00 96.31 93 TYR A C 1
ATOM 776 O O . TYR A 1 93 ? -2.483 8.273 8.070 1.00 96.31 93 TYR A O 1
ATOM 784 N N . PRO A 1 94 ? -2.425 10.397 7.350 1.00 96.19 94 PRO A N 1
ATOM 785 C CA . PRO A 1 94 ? -1.951 10.960 8.618 1.00 96.19 94 PRO A CA 1
ATOM 786 C C . PRO A 1 94 ? -2.947 10.844 9.788 1.00 96.19 94 PRO A C 1
ATOM 788 O O . PRO A 1 94 ? -2.576 11.126 10.923 1.00 96.19 94 PRO A O 1
ATOM 791 N N . ASP A 1 95 ? -4.196 10.446 9.528 1.00 96.25 95 ASP A N 1
ATOM 792 C CA . ASP A 1 95 ? -5.293 10.459 10.510 1.00 96.25 95 ASP A CA 1
ATOM 793 C C . ASP A 1 95 ? -5.382 9.190 11.386 1.00 96.25 95 ASP A C 1
ATOM 795 O O . ASP A 1 95 ? -6.283 9.069 12.221 1.00 96.25 95 ASP A O 1
ATOM 799 N N . TYR A 1 96 ? -4.494 8.210 11.189 1.00 96.81 96 TYR A N 1
ATOM 800 C CA . TYR A 1 96 ? -4.432 7.013 12.034 1.00 96.81 96 TYR A CA 1
ATOM 801 C C . TYR A 1 96 ? -3.527 7.237 13.249 1.00 96.81 96 TYR A C 1
ATOM 803 O O . TYR A 1 96 ? -2.426 7.768 13.122 1.00 96.81 96 TYR A O 1
ATOM 811 N N . ASP A 1 97 ? -3.954 6.757 14.421 1.00 96.31 97 ASP A N 1
ATOM 812 C CA . ASP A 1 97 ? -3.166 6.860 15.656 1.00 96.31 97 ASP A CA 1
ATOM 813 C C . ASP A 1 97 ? -1.937 5.929 15.636 1.00 96.31 97 ASP A C 1
ATOM 815 O O . ASP A 1 97 ? -0.910 6.226 16.248 1.00 96.31 97 ASP A O 1
ATOM 819 N N . PHE A 1 98 ? -2.040 4.781 14.954 1.00 94.62 98 PHE A N 1
ATOM 820 C CA . PHE A 1 98 ? -0.932 3.848 14.748 1.00 94.62 98 PHE A CA 1
ATOM 821 C C . PHE A 1 98 ? -1.122 2.970 13.505 1.00 94.62 98 PHE A C 1
ATOM 823 O O . PHE A 1 98 ? -2.237 2.753 13.022 1.00 94.62 98 PHE A O 1
ATOM 830 N N . PHE A 1 99 ? -0.008 2.411 13.029 1.00 96.31 99 PHE A N 1
ATOM 831 C CA . PHE A 1 99 ? 0.049 1.491 11.895 1.00 96.31 99 PHE A CA 1
ATOM 832 C C . PHE A 1 99 ? 0.677 0.165 12.324 1.00 96.31 99 PHE A C 1
ATOM 834 O O . PHE A 1 99 ? 1.664 0.148 13.060 1.00 96.31 99 PHE A O 1
ATOM 841 N N . CYS A 1 100 ? 0.127 -0.945 11.839 1.00 95.38 100 CYS A N 1
ATOM 842 C CA . CYS A 1 100 ? 0.728 -2.269 11.950 1.00 95.38 100 CYS A CA 1
ATOM 843 C C . CYS A 1 100 ? 1.076 -2.763 10.545 1.00 95.38 100 CYS A C 1
ATOM 845 O O . CYS A 1 100 ? 0.190 -3.140 9.779 1.00 95.38 100 CYS A O 1
ATOM 847 N N . PHE A 1 101 ? 2.362 -2.729 10.205 1.00 94.69 101 PHE A N 1
ATOM 848 C CA . PHE A 1 101 ? 2.855 -3.254 8.936 1.00 94.69 101 PHE A CA 1
ATOM 849 C C . PHE A 1 101 ? 3.110 -4.756 9.063 1.00 94.69 101 PHE A C 1
ATOM 851 O O . PHE A 1 101 ? 3.755 -5.209 10.009 1.00 94.69 101 PHE A O 1
ATOM 858 N N . VAL A 1 102 ? 2.580 -5.518 8.111 1.00 93.75 102 VAL A N 1
ATOM 859 C CA . VAL A 1 102 ? 2.792 -6.960 7.984 1.00 93.75 102 VAL A CA 1
ATOM 860 C C . VAL A 1 102 ? 3.347 -7.213 6.593 1.00 93.75 102 VAL A C 1
ATOM 862 O O . VAL A 1 102 ? 2.664 -6.964 5.605 1.00 93.75 102 VAL A O 1
ATOM 865 N N . GLU A 1 103 ? 4.576 -7.703 6.518 1.00 87.81 103 G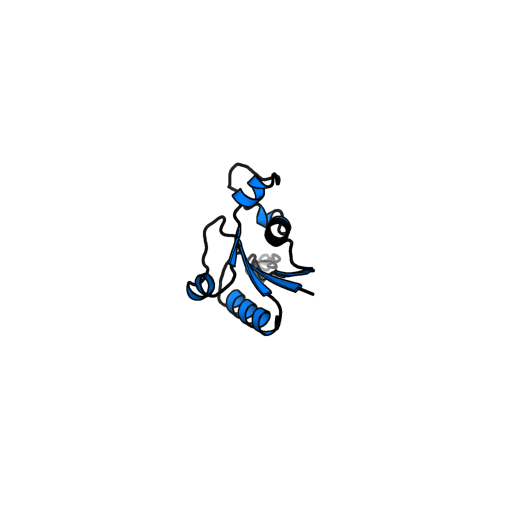LU A N 1
ATOM 866 C CA . GLU A 1 103 ? 5.229 -8.077 5.265 1.00 87.81 103 GLU A CA 1
ATOM 867 C C . GLU A 1 103 ? 5.035 -9.569 4.982 1.00 87.81 103 GLU A C 1
ATOM 869 O O . GLU A 1 103 ? 5.165 -10.415 5.872 1.00 87.81 103 GLU A O 1
ATOM 874 N N . SER A 1 104 ? 4.690 -9.890 3.735 1.00 79.19 104 SER A N 1
ATOM 875 C CA . SER A 1 104 ? 4.595 -11.263 3.239 1.00 79.19 104 SER A CA 1
ATOM 876 C C . SER A 1 104 ? 5.353 -11.393 1.923 1.00 79.19 104 SER A C 1
ATOM 878 O O . SER A 1 104 ? 4.777 -11.687 0.880 1.00 79.19 104 SER A O 1
ATOM 880 N N . ASP A 1 105 ? 6.658 -11.179 1.979 1.00 66.94 105 ASP A N 1
ATOM 881 C CA . ASP A 1 105 ? 7.604 -11.318 0.881 1.00 66.94 105 ASP A CA 1
ATOM 882 C C . ASP A 1 105 ? 8.780 -12.196 1.323 1.00 66.94 105 ASP A C 1
ATOM 884 O O . ASP A 1 105 ? 9.803 -11.748 1.830 1.00 66.94 105 ASP A O 1
ATOM 888 N N . VAL A 1 106 ? 8.643 -13.507 1.114 1.00 53.94 106 VAL A N 1
ATOM 889 C CA . VAL A 1 106 ? 9.801 -14.401 1.175 1.00 53.94 106 VAL A CA 1
ATOM 890 C C . VAL A 1 106 ? 10.362 -14.504 -0.235 1.00 53.94 106 VAL A C 1
ATOM 892 O O . VAL A 1 106 ? 9.843 -15.254 -1.062 1.00 53.94 106 VAL A O 1
ATOM 895 N N . GLU A 1 107 ? 11.443 -13.780 -0.525 1.00 52.59 107 GLU A N 1
ATOM 896 C CA . GLU A 1 107 ? 12.250 -14.114 -1.694 1.00 52.59 107 GLU A CA 1
ATOM 897 C C . GLU A 1 107 ? 12.956 -15.449 -1.417 1.00 52.59 107 GLU A C 1
ATOM 899 O O . GLU A 1 107 ? 13.966 -15.531 -0.713 1.00 52.59 107 GLU A O 1
ATOM 904 N N . GLY A 1 108 ? 12.394 -16.531 -1.957 1.00 47.84 108 GLY A N 1
ATOM 905 C CA . GLY A 1 108 ? 13.042 -17.836 -1.999 1.00 47.84 108 GLY A CA 1
A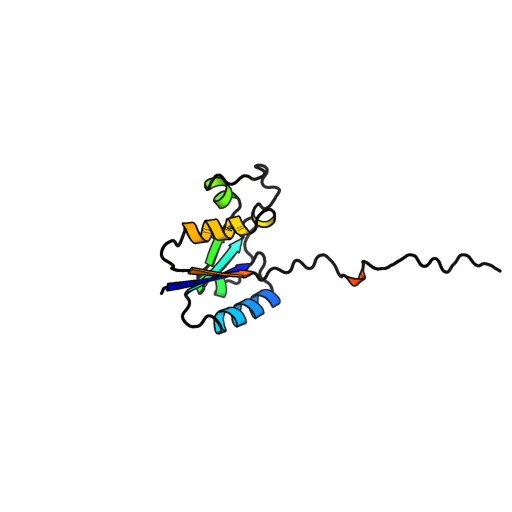TOM 906 C C . GLY A 1 108 ? 14.252 -17.773 -2.924 1.00 47.84 108 GLY A C 1
ATOM 907 O O . GLY A 1 108 ? 14.174 -18.157 -4.091 1.00 47.84 108 GLY A O 1
ATOM 908 N N . SER A 1 109 ? 15.375 -17.264 -2.425 1.00 42.56 109 SER A N 1
ATOM 909 C CA . SER A 1 109 ? 16.635 -17.203 -3.161 1.00 42.56 109 SER A CA 1
ATOM 910 C C . SER A 1 109 ? 17.219 -18.610 -3.336 1.00 42.56 109 SER A C 1
ATOM 912 O O . SER A 1 109 ? 18.136 -19.021 -2.641 1.00 42.56 109 SER A O 1
ATOM 914 N N . LYS A 1 110 ? 16.694 -19.339 -4.331 1.00 44.50 110 LYS A N 1
ATOM 915 C CA . LYS A 1 110 ? 17.096 -20.694 -4.746 1.00 44.50 110 LYS A CA 1
ATOM 916 C C . LYS A 1 110 ? 16.927 -21.753 -3.649 1.00 44.50 110 LYS A C 1
ATOM 918 O O . LYS A 1 110 ? 16.959 -21.493 -2.456 1.00 44.50 110 LYS A O 1
ATOM 923 N N . ASN A 1 111 ? 16.721 -22.991 -4.086 1.00 38.53 111 ASN A N 1
ATOM 924 C CA . ASN A 1 111 ? 16.648 -24.140 -3.196 1.00 38.53 111 ASN A CA 1
ATOM 925 C C . ASN A 1 111 ? 17.884 -24.154 -2.258 1.00 38.53 111 ASN A C 1
ATOM 927 O O . ASN A 1 111 ? 19.002 -24.246 -2.781 1.00 38.53 111 ASN A O 1
ATOM 931 N N . PRO A 1 112 ? 17.735 -24.066 -0.919 1.00 47.41 112 PRO A N 1
ATOM 932 C CA . PRO A 1 112 ? 18.875 -24.131 -0.002 1.00 47.41 112 PRO A CA 1
ATOM 933 C C . PRO A 1 112 ? 19.657 -25.452 -0.125 1.00 47.41 112 PRO A C 1
ATOM 935 O O . PRO A 1 112 ? 20.826 -25.507 0.265 1.00 47.41 112 PRO A O 1
ATOM 938 N N . ASP A 1 113 ? 19.084 -26.481 -0.761 1.00 47.03 113 ASP A N 1
ATOM 939 C CA . ASP A 1 113 ? 19.777 -27.742 -1.053 1.00 47.03 113 ASP A CA 1
ATOM 940 C C . ASP A 1 113 ? 20.963 -27.597 -2.024 1.00 47.03 113 ASP A C 1
ATOM 942 O O . ASP A 1 113 ? 21.821 -28.476 -2.079 1.00 47.03 113 ASP A O 1
ATOM 946 N N . PHE A 1 114 ? 21.076 -26.492 -2.771 1.00 44.28 114 PHE A N 1
ATOM 947 C CA . PHE A 1 114 ? 22.207 -26.266 -3.685 1.00 44.28 114 PHE A CA 1
ATOM 948 C C . PHE A 1 114 ? 23.442 -25.622 -3.024 1.00 44.28 114 PHE A C 1
ATOM 950 O O . PHE A 1 114 ? 24.436 -25.363 -3.701 1.00 44.28 114 PHE A O 1
ATOM 957 N N . GLY A 1 115 ? 23.414 -25.381 -1.706 1.00 36.75 115 GLY A N 1
ATOM 958 C CA . GLY A 1 115 ? 24.473 -24.684 -0.962 1.00 36.75 115 GLY A CA 1
ATOM 959 C C . GLY A 1 115 ? 25.407 -25.555 -0.113 1.00 36.75 115 GLY A C 1
ATOM 960 O O . GLY A 1 115 ? 26.208 -25.004 0.639 1.00 36.75 115 GLY A O 1
ATOM 961 N N . SER A 1 116 ? 25.335 -26.891 -0.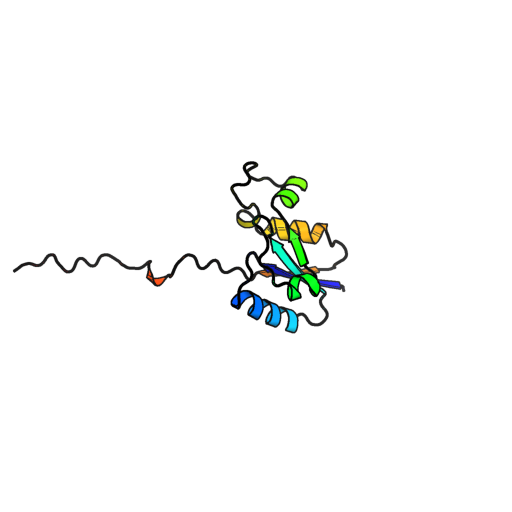187 1.00 42.91 116 SER A N 1
ATOM 962 C CA . SER A 1 116 ? 26.207 -27.771 0.617 1.00 42.91 116 SER A CA 1
ATOM 963 C C . SER A 1 116 ? 26.798 -28.975 -0.120 1.00 42.91 116 SER A C 1
ATOM 965 O O . SER A 1 116 ? 27.146 -29.976 0.498 1.00 42.91 116 SER A O 1
ATOM 967 N N . SER A 1 117 ? 27.061 -28.882 -1.424 1.00 38.78 117 SER A N 1
ATOM 968 C CA . SER A 1 117 ? 28.017 -29.800 -2.055 1.00 38.78 117 SER A CA 1
ATOM 969 C C . SER A 1 117 ? 29.448 -29.340 -1.755 1.00 38.78 117 SER A C 1
ATOM 971 O O . SER A 1 117 ? 30.157 -28.808 -2.616 1.00 38.78 117 SER A O 1
ATOM 973 N N . ARG A 1 118 ? 29.891 -29.556 -0.506 1.00 38.44 118 ARG A N 1
ATOM 974 C CA . ARG A 1 118 ? 31.319 -29.757 -0.235 1.00 38.44 118 ARG A CA 1
ATOM 975 C C . ARG A 1 118 ? 31.782 -30.849 -1.194 1.00 38.44 118 ARG A C 1
ATOM 977 O O . ARG A 1 118 ? 31.235 -31.948 -1.192 1.00 38.44 118 ARG A O 1
ATOM 984 N N . HIS A 1 119 ? 32.753 -30.508 -2.033 1.00 37.72 119 HIS A N 1
ATOM 985 C CA . HIS A 1 119 ? 33.476 -31.449 -2.872 1.00 37.72 119 HIS A CA 1
ATOM 986 C C . HIS A 1 119 ? 34.091 -32.540 -1.987 1.00 37.72 119 HIS A C 1
ATOM 988 O O . HIS A 1 119 ? 35.186 -32.372 -1.460 1.00 37.72 119 HIS A O 1
ATOM 994 N N . ASN A 1 120 ? 33.398 -33.664 -1.832 1.00 35.72 120 ASN A N 1
ATOM 995 C CA . ASN A 1 120 ? 34.051 -34.922 -1.517 1.00 35.72 120 ASN A CA 1
ATOM 996 C C . ASN A 1 120 ? 34.439 -35.547 -2.856 1.00 35.72 120 ASN A C 1
ATOM 998 O O . ASN A 1 120 ? 33.670 -36.294 -3.458 1.00 35.72 120 ASN A O 1
ATOM 1002 N N . ASN A 1 121 ? 35.639 -35.197 -3.324 1.00 35.75 121 ASN A N 1
ATOM 1003 C CA . ASN A 1 121 ? 36.360 -35.962 -4.335 1.00 35.75 121 ASN A CA 1
ATOM 1004 C C . ASN A 1 121 ? 36.682 -37.345 -3.751 1.00 35.75 121 ASN A C 1
ATOM 1006 O O . ASN A 1 121 ? 37.764 -37.588 -3.231 1.00 35.75 121 ASN A O 1
ATOM 1010 N N . ILE A 1 122 ? 35.718 -38.255 -3.826 1.00 40.38 122 ILE A N 1
ATOM 1011 C CA . ILE A 1 122 ? 35.925 -39.695 -3.675 1.00 40.38 122 ILE A CA 1
ATOM 1012 C C . ILE A 1 122 ? 35.986 -40.303 -5.074 1.00 40.38 122 ILE A C 1
ATOM 1014 O O . ILE A 1 122 ? 35.055 -40.968 -5.496 1.00 40.38 122 ILE A O 1
ATOM 1018 N N . ASN A 1 123 ? 37.046 -39.983 -5.822 1.00 35.38 123 ASN A N 1
ATOM 1019 C CA . ASN A 1 123 ? 37.438 -40.695 -7.048 1.00 35.38 123 ASN A CA 1
ATOM 1020 C C . ASN A 1 123 ? 38.935 -40.527 -7.400 1.00 35.38 123 ASN A C 1
ATOM 1022 O O . ASN A 1 123 ? 39.333 -40.789 -8.529 1.00 35.38 123 ASN A O 1
ATOM 1026 N N . GLU A 1 124 ? 39.788 -40.164 -6.435 1.00 42.31 124 GLU A N 1
ATOM 1027 C CA . GLU A 1 124 ? 41.249 -40.299 -6.563 1.00 42.31 124 GLU A CA 1
ATOM 1028 C C . GLU A 1 124 ? 41.774 -41.374 -5.605 1.00 42.31 124 GLU A C 1
ATOM 1030 O O . GLU A 1 124 ? 42.539 -41.100 -4.691 1.00 42.31 124 GLU A O 1
ATOM 1035 N N . LEU A 1 125 ? 41.330 -42.614 -5.803 1.00 36.09 125 LEU A N 1
ATOM 1036 C CA . LEU A 1 125 ? 42.045 -43.810 -5.354 1.00 36.09 125 LEU A CA 1
ATOM 1037 C C . LEU A 1 125 ? 41.846 -44.892 -6.419 1.00 36.09 125 LEU A C 1
ATOM 1039 O O . LEU A 1 125 ? 40.960 -45.740 -6.327 1.00 36.09 125 LEU A O 1
ATOM 1043 N N . SER A 1 126 ? 42.661 -44.804 -7.465 1.00 39.03 126 SER A N 1
ATOM 1044 C CA . SER A 1 126 ? 42.957 -45.928 -8.351 1.00 39.03 126 SER A CA 1
ATOM 1045 C C . SER A 1 126 ? 43.912 -46.878 -7.618 1.00 39.03 126 SER A C 1
ATOM 1047 O O . SER A 1 126 ? 44.827 -46.404 -6.943 1.00 39.03 126 SER A O 1
ATOM 1049 N N . PHE A 1 127 ? 43.670 -48.186 -7.741 1.00 43.28 127 PHE A N 1
ATOM 1050 C CA . PHE A 1 127 ? 44.561 -49.264 -7.290 1.00 43.28 127 PHE A CA 1
ATOM 1051 C C . PHE A 1 127 ? 45.983 -49.140 -7.849 1.00 43.28 127 PHE A C 1
ATOM 1053 O O . PHE A 1 127 ? 46.114 -48.701 -9.017 1.00 43.28 127 PHE A O 1
#

Radius of gyration: 20.16 Å; chains: 1; bounding box: 58×63×33 Å

=== Feature glossary ===
Key to the feature types in this record:

pLDDT. pLDDT is the predicted lDDT-Cα score: AlphaFold's confidence that the local environment of each residue (all inter-atomic distances within 15 Å) is correctly placed. It is a per-residue number between 0 and 100, with higher meaning more reliable.

Radius of gyration, Cα contacts, bounding box. The geometric summary reports three shape descriptors. Rg (radius of gyration) measures how spread out the Cα atoms are about their centre of mass; compact globular proteins have small Rg, elongated or unfolded ones large. Cα contacts (<8 Å, |i−j|>4) count long-range residue pairs in spatial proximity — high for tightly packed folds, near zero for rods or random coil. The bounding-box extents give the protein's footprint along x, y, z in Å.

Backbone torsions (φ/ψ). Backbone dihedral angles. Every residue except chain termini has a φ (preceding-C → N → Cα → C) and a ψ (N → Cα → C → next-N). They are reported in degrees following the IUPAC sign convention. Secondary structure is essentially a statement about which (φ, ψ) basin each residue occupies.

Contact-map, Ramachandran, and PAE plots. Plot images: a contact map (which residues are close in 3D, as an N×N binary image), a Ramachandran scatter (backbone torsion angles, revealing secondary-structure composition at a glance), and — for AlphaFold structures — a PAE heatmap (pairwise prediction confidence).

Predicted aligned error. Predicted Aligned Error (PAE) is an AlphaFold confidence matrix: entry (i, j) is the expected error in the position of residue j, in ångströms, when the prediction is superimposed on the true structure at residue i. Low PAE within a block of residues means that block is internally rigid and well-predicted; high PAE between two blocks means their relative placement is uncertain even if each block individually is confident.

Secondary structure (3-state, P-SEA). Three-state secondary structure (P-SEA) collapses the eight DSSP classes into helix (a), strand (b), and coil (c). P-SEA assigns these from Cα geometry alone — distances and angles — without requiring backbone oxygens, so it works on any Cα trace.

Solvent-accessible surface area. Solvent-accessible surface area (SASA) is the area in Å² traced out by the centre of a 1.4 Å probe sp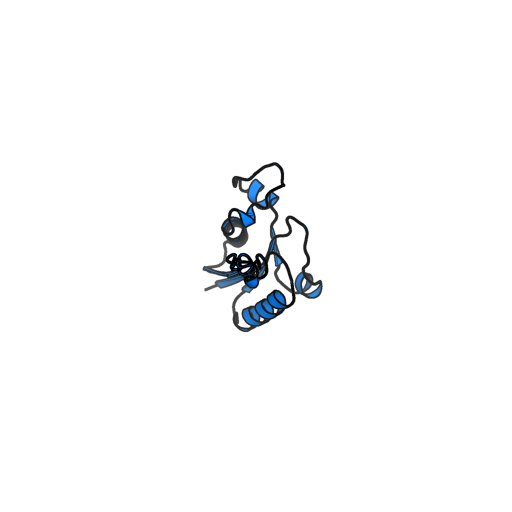here (a water molecule) rolled over the protein's van der Waals surface (Shrake–Rupley / Lee–Richards construction). Buried residues have near-zero SASA; fully exposed residues can exceed 200 Å². The total SASA scales roughly with the number of surface residues.

Foldseek 3Di. The Foldseek 3Di string encodes local tertiary geometry as a 20-letter alphabet — one character per residue — derived from the relative positions of nearby Cα atoms. Unlike the amino-acid sequence, 3Di is a direct function of the 3D structure, so two proteins with the same fold have similar 3Di strings even at low sequence identity.

B-factor. For experimental (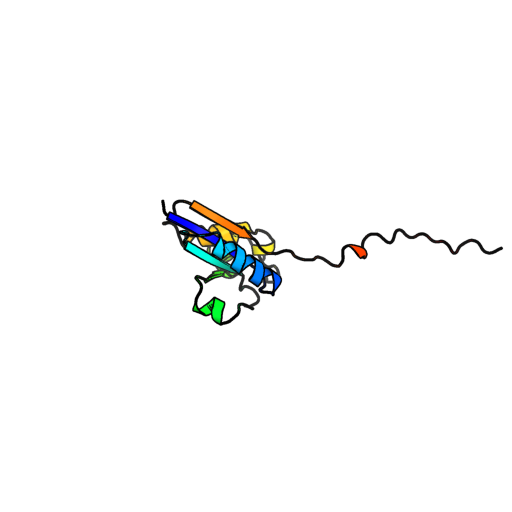PDB) structures, the B-factor (temperature factor) quantifies the positional spread of each atom in the crystal — a combination of thermal vibration and static disorder — in units of Å². High B-factors mark flexible loops or poorly resolved regions; low B-factors mark the rigid, well-ordered core.

mmCIF coordinates. The mmCIF block holds the 3D Cartesian coordinates of each backbone atom (N, Cα, C, O) in ångströms. mmCIF is the PDB's canonical archive format — a tagged-loop text representation of the atomic model.

InterPro / GO / CATH / organism. Functional annotations link the protein to curated databases. InterPro entries identify conserved domains and families by matching the sequence against member-database signatures (Pfam, PROSITE, CDD, …). Gene Ontology (GO) terms describe molecular function, biological process, and cellular component in a controlled vocabulary. CATH places the structure in a hierarchical fold classification (Class/Architecture/Topology/Homologous-superfamily). The organism is the source species.

Rendered structure images. Structure images are PyMOL renders from six orthogonal camera directions. Cartoon representation draws helices as coils and strands as arrows; sticks shows the backbone as bonds; surface shows the solvent-excluded envelope. Rainbow coloring maps sequence position to hue (blue→red, N→C); chain coloring assigns a distinct color per polypeptide.

Sequence. This is the polypeptide sequence — one letter per residue, N-terminus first. Length ranges from a few dozen residues for small domains to over a thousand for large multi-domain proteins.

Secondary structure (8-state, DSSP). The SS8 string is DSSP's per-residue secondary-structure call. α-helix (H) means an i→i+4 H-bond ladder; β-strand (E) means the residue participates in a β-sheet; 3₁₀ (G) and π (I) are tighter and wider helices; T/S are turns/bends; '-' is loop.

Nearest PDB structures. Structural nearest neighbors (via Foldseek easy-search vs the PDB). Reported per hit: target PDB id, E-value, and alignment TM-score. A TM-score above ~0.5 is the conventional threshold for 'same fold'.